Protein AF-A0A925R857-F1 (afdb_monomer_lite)

pLDDT: mean 71.74, std 5.72, range [48.84, 80.5]

Secondary structure (DSSP, 8-state):
--HHHHHHHHHHHHHHHHHHHHHHHHHHH---HHHHHHHHHHHHHHHHHHHHHHHHHH-

Foldseek 3Di:
DDPVLVVVLVVLVVVLVVLLVVLVVVVVVDPDVVSVVVSVVSNVVSVVVNVVSVVVVVD

Structure (mmCIF, N/CA/C/O backbone):
data_AF-A0A925R857-F1
#
_entry.id   AF-A0A925R857-F1
#
loop_
_atom_site.group_PDB
_atom_site.id
_atom_site.type_symbol
_atom_site.label_atom_id
_atom_site.label_alt_id
_atom_site.label_comp_id
_atom_site.label_asym_id
_atom_site.label_entity_id
_atom_site.label_seq_id
_atom_site.pdbx_PDB_ins_code
_atom_site.Cartn_x
_atom_site.Cartn_y
_atom_site.Cartn_z
_atom_site.occupancy
_atom_site.B_iso_or_equiv
_atom_site.auth_seq_id
_atom_site.auth_comp_id
_atom_site.auth_asym_id
_atom_site.auth_atom_id
_atom_site.pdbx_PDB_model_num
ATOM 1 N N . MET A 1 1 ? 8.509 -1.342 -20.942 1.00 48.84 1 MET A N 1
ATOM 2 C CA . MET A 1 1 ? 8.540 -0.728 -19.600 1.00 48.84 1 MET A CA 1
ATOM 3 C C . MET A 1 1 ? 9.830 0.060 -19.413 1.00 48.84 1 MET A C 1
ATOM 5 O O . MET A 1 1 ? 10.908 -0.508 -19.551 1.00 48.84 1 MET A O 1
ATOM 9 N N . THR A 1 2 ? 9.743 1.361 -19.156 1.00 65.12 2 THR A N 1
ATOM 10 C CA . THR A 1 2 ? 10.924 2.222 -18.943 1.00 65.12 2 THR A CA 1
ATOM 11 C C . THR A 1 2 ? 11.299 2.244 -17.461 1.00 65.12 2 THR A C 1
ATOM 13 O O . THR A 1 2 ? 10.411 2.209 -16.616 1.00 65.12 2 THR A O 1
ATOM 16 N N . THR A 1 3 ? 12.585 2.362 -17.117 1.00 63.72 3 THR A N 1
ATOM 17 C CA . THR A 1 3 ? 13.081 2.379 -15.720 1.00 63.72 3 THR A CA 1
ATOM 18 C C . THR A 1 3 ? 12.323 3.362 -14.819 1.00 63.72 3 THR A C 1
ATOM 20 O O . THR A 1 3 ? 12.023 3.040 -13.677 1.00 63.72 3 THR A O 1
ATOM 23 N N . LYS A 1 4 ? 11.911 4.513 -15.370 1.00 65.81 4 LYS A N 1
ATOM 24 C CA . LYS A 1 4 ? 11.089 5.512 -14.670 1.00 65.81 4 LYS A CA 1
ATOM 25 C C . LYS A 1 4 ? 9.701 5.014 -14.276 1.00 65.81 4 LYS A C 1
ATOM 27 O O . LYS A 1 4 ? 9.216 5.385 -13.217 1.00 65.81 4 LYS A O 1
ATOM 32 N N . GLU A 1 5 ? 9.061 4.199 -15.110 1.00 68.38 5 GLU A N 1
ATOM 33 C CA . GLU A 1 5 ? 7.753 3.628 -14.774 1.00 68.38 5 GLU A CA 1
ATOM 34 C C . GLU A 1 5 ? 7.889 2.565 -13.695 1.00 68.38 5 GLU A C 1
ATOM 36 O O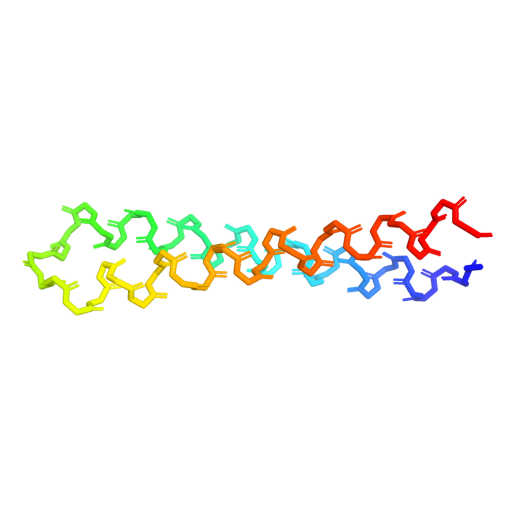 . GLU A 1 5 ? 7.048 2.488 -12.812 1.00 68.38 5 GLU A O 1
ATOM 41 N N . LEU A 1 6 ? 8.994 1.817 -13.707 1.00 68.12 6 LEU A N 1
ATOM 42 C CA . LEU A 1 6 ? 9.316 0.816 -12.694 1.00 68.12 6 LEU A CA 1
ATOM 43 C C . LEU A 1 6 ? 9.647 1.464 -11.337 1.00 68.12 6 LEU A C 1
ATOM 45 O O . LEU A 1 6 ? 9.208 0.979 -10.296 1.00 68.12 6 LEU A O 1
ATOM 49 N N . GLU A 1 7 ? 10.357 2.595 -11.341 1.00 74.12 7 GLU A N 1
ATOM 50 C CA . GLU A 1 7 ? 10.585 3.414 -10.143 1.00 74.12 7 GLU A CA 1
ATOM 51 C C . GLU A 1 7 ? 9.292 4.044 -9.621 1.00 74.12 7 GLU A C 1
ATOM 53 O O . GLU A 1 7 ? 9.019 3.950 -8.427 1.00 74.12 7 GLU A O 1
ATOM 58 N N . TYR A 1 8 ? 8.464 4.619 -10.497 1.00 74.44 8 TYR A N 1
ATOM 59 C CA . TYR A 1 8 ? 7.169 5.190 -10.113 1.00 74.44 8 TYR A CA 1
ATOM 60 C C . TYR A 1 8 ? 6.224 4.122 -9.547 1.00 74.44 8 TYR A C 1
ATOM 62 O O . TYR A 1 8 ? 5.537 4.356 -8.551 1.00 74.44 8 TYR A O 1
ATOM 70 N N . LEU A 1 9 ? 6.248 2.920 -10.130 1.00 69.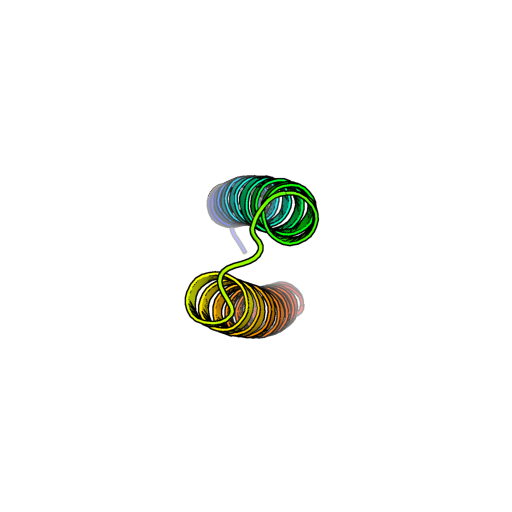69 9 LEU A N 1
ATOM 71 C CA . LEU A 1 9 ? 5.569 1.737 -9.610 1.00 69.69 9 LEU A CA 1
ATOM 72 C C . LEU A 1 9 ? 6.013 1.423 -8.190 1.00 69.69 9 LEU A C 1
ATOM 74 O O . LEU A 1 9 ? 5.180 1.229 -7.315 1.00 69.69 9 LEU A O 1
ATOM 78 N N . ASN A 1 10 ? 7.326 1.349 -7.979 1.00 72.44 10 ASN A N 1
ATOM 79 C CA . ASN A 1 10 ? 7.915 0.966 -6.706 1.00 72.44 10 ASN A CA 1
ATOM 80 C C . ASN A 1 10 ? 7.631 2.008 -5.615 1.00 72.44 10 ASN A C 1
ATOM 82 O O . ASN A 1 10 ? 7.397 1.650 -4.460 1.00 72.44 10 ASN A O 1
ATOM 86 N N . ASP A 1 11 ? 7.615 3.289 -5.982 1.00 78.56 11 ASP A N 1
ATOM 87 C CA . ASP A 1 11 ? 7.256 4.383 -5.082 1.00 78.56 11 ASP A CA 1
ATOM 88 C C . ASP A 1 11 ? 5.770 4.325 -4.707 1.00 78.56 11 ASP A C 1
ATOM 90 O O . ASP A 1 11 ? 5.419 4.374 -3.525 1.00 78.56 11 ASP A O 1
ATOM 94 N N . THR A 1 12 ? 4.905 4.079 -5.698 1.00 72.50 12 THR A N 1
ATOM 95 C CA . THR A 1 12 ? 3.468 3.855 -5.483 1.00 72.50 12 THR A CA 1
ATOM 96 C C . THR A 1 12 ? 3.251 2.657 -4.556 1.00 72.50 12 THR A C 1
ATOM 98 O O . THR A 1 12 ? 2.579 2.784 -3.539 1.00 72.50 12 THR A O 1
ATOM 101 N N . LEU A 1 13 ? 3.920 1.531 -4.815 1.00 72.81 13 LEU A N 1
ATOM 102 C CA . LEU A 1 13 ? 3.875 0.312 -3.999 1.00 72.81 13 LEU A CA 1
ATOM 103 C C . LEU A 1 13 ? 4.295 0.541 -2.546 1.00 72.81 13 LEU A C 1
ATOM 105 O O . LEU A 1 13 ? 3.656 0.041 -1.617 1.00 72.81 13 LEU A O 1
ATOM 109 N N . LYS A 1 14 ? 5.373 1.300 -2.333 1.00 77.50 14 LYS A N 1
ATOM 110 C CA . LYS A 1 14 ? 5.808 1.685 -0.987 1.00 77.50 14 LYS A CA 1
ATOM 111 C C . LYS A 1 14 ? 4.775 2.572 -0.305 1.00 77.50 14 LYS A C 1
ATOM 113 O O . LYS A 1 14 ? 4.489 2.352 0.872 1.00 77.50 14 LYS A O 1
ATOM 118 N N . GLY A 1 15 ? 4.204 3.536 -1.025 1.00 77.00 15 GLY A N 1
ATOM 119 C CA . GLY A 1 15 ? 3.124 4.385 -0.527 1.00 77.00 15 GLY A CA 1
ATOM 120 C C . GLY A 1 15 ? 1.915 3.564 -0.080 1.00 77.00 15 GLY A C 1
ATOM 121 O O . GLY A 1 15 ? 1.433 3.738 1.040 1.00 77.00 15 GLY A O 1
ATOM 122 N N . GLU A 1 16 ? 1.488 2.606 -0.900 1.00 72.00 16 GLU A N 1
ATOM 123 C CA . GLU A 1 16 ? 0.371 1.709 -0.597 1.00 72.00 16 GLU A CA 1
ATOM 124 C C . GLU A 1 16 ? 0.651 0.829 0.622 1.00 72.00 16 GLU A C 1
ATOM 126 O O . GLU A 1 16 ? -0.174 0.767 1.530 1.00 72.00 16 GLU A O 1
ATOM 131 N N . GLN A 1 17 ? 1.831 0.206 0.721 1.00 74.50 17 GLN A N 1
ATOM 132 C CA . GLN A 1 17 ? 2.189 -0.587 1.903 1.00 74.50 17 GLN A CA 1
ATOM 133 C C . GLN A 1 17 ? 2.188 0.242 3.187 1.00 74.50 17 GLN A C 1
ATOM 135 O O . GLN A 1 17 ? 1.728 -0.233 4.228 1.00 74.50 17 GLN A O 1
ATOM 140 N N . VAL A 1 18 ? 2.688 1.479 3.129 1.00 80.50 18 VAL A N 1
ATOM 141 C CA . VAL A 1 18 ? 2.660 2.391 4.277 1.00 80.50 18 VAL A CA 1
ATOM 142 C C . VAL A 1 18 ? 1.219 2.707 4.655 1.00 80.50 18 VAL A C 1
ATOM 144 O O . VAL A 1 18 ? 0.890 2.657 5.836 1.00 80.50 18 VAL A O 1
ATOM 147 N N . ILE A 1 19 ? 0.354 2.984 3.679 1.00 73.44 19 ILE A N 1
ATOM 148 C CA . ILE A 1 19 ? -1.069 3.257 3.900 1.00 73.44 19 ILE A CA 1
ATOM 149 C C . ILE A 1 19 ? -1.757 2.038 4.522 1.00 73.44 19 ILE A C 1
ATOM 151 O O . ILE A 1 19 ? -2.352 2.178 5.587 1.00 73.44 19 ILE A O 1
ATOM 155 N N . ILE A 1 20 ? -1.614 0.845 3.941 1.00 73.12 20 ILE A N 1
ATOM 156 C CA . ILE A 1 20 ? -2.196 -0.407 4.450 1.00 73.12 20 ILE A CA 1
ATOM 157 C C . ILE A 1 20 ? -1.762 -0.655 5.893 1.00 73.12 20 ILE A C 1
ATOM 159 O O . ILE A 1 20 ? -2.602 -0.898 6.755 1.00 73.12 20 ILE A O 1
ATOM 163 N N . LYS A 1 21 ? -0.462 -0.544 6.176 1.00 76.31 21 LYS A N 1
ATOM 164 C CA . LYS A 1 21 ? 0.087 -0.782 7.513 1.00 76.31 21 LYS A CA 1
ATOM 165 C C . LYS A 1 21 ? -0.433 0.238 8.520 1.00 76.31 21 LYS A C 1
ATOM 167 O O . LYS A 1 21 ? -0.918 -0.127 9.586 1.00 76.31 21 LYS A O 1
ATOM 172 N N . LYS A 1 22 ? -0.420 1.515 8.137 1.00 79.44 22 LYS A N 1
ATOM 173 C CA . LYS A 1 22 ? -0.913 2.617 8.962 1.00 79.44 22 LYS A CA 1
ATOM 174 C C . LYS A 1 22 ? -2.396 2.453 9.253 1.00 79.44 22 LYS A C 1
ATOM 176 O O . LYS A 1 22 ? -2.794 2.661 10.389 1.00 79.44 22 LYS A O 1
ATOM 181 N N . TYR A 1 23 ? -3.191 2.031 8.273 1.00 72.25 23 TYR A N 1
ATOM 182 C CA . TYR A 1 23 ? -4.609 1.751 8.446 1.00 72.25 23 TYR A CA 1
ATOM 183 C C . TYR A 1 23 ? -4.896 0.439 9.194 1.00 72.25 23 TYR A C 1
ATOM 185 O O . TYR A 1 23 ? -5.910 0.368 9.881 1.00 72.25 23 TYR A O 1
ATOM 193 N N . GLN A 1 24 ? -4.034 -0.579 9.118 1.00 70.88 24 GLN A N 1
ATOM 194 C CA . GLN A 1 24 ? -4.115 -1.780 9.957 1.00 70.88 24 GLN A CA 1
ATOM 195 C C . GLN A 1 24 ? -3.903 -1.428 11.430 1.00 70.88 24 GLN A C 1
ATOM 197 O O . GLN A 1 24 ? -4.767 -1.754 12.247 1.00 70.88 24 GLN A O 1
ATOM 202 N N . ASP A 1 25 ? -2.823 -0.704 11.743 1.00 76.56 25 ASP A N 1
ATOM 203 C CA . ASP A 1 25 ? -2.541 -0.173 13.084 1.00 76.56 25 ASP A CA 1
ATOM 204 C C . ASP A 1 25 ? -3.687 0.728 13.562 1.00 76.56 25 ASP A C 1
ATOM 206 O O . ASP A 1 25 ? -4.210 0.582 14.670 1.00 76.56 25 ASP A O 1
ATOM 210 N N . TYR A 1 26 ? -4.164 1.613 12.684 1.00 71.38 26 TYR A N 1
ATOM 211 C CA . TYR A 1 26 ? -5.319 2.448 12.976 1.00 71.38 26 TYR A CA 1
ATOM 212 C C . TYR A 1 26 ? -6.589 1.620 13.184 1.00 71.38 26 TYR A C 1
ATOM 214 O O . TYR A 1 26 ? -7.355 1.961 14.067 1.00 71.38 26 TYR A O 1
ATOM 222 N N . SER A 1 27 ? -6.823 0.517 12.470 1.00 66.12 27 SER A N 1
ATOM 223 C CA . SER A 1 27 ? -8.001 -0.341 12.683 1.00 66.12 27 SER A CA 1
ATOM 224 C C . SER A 1 27 ? -7.979 -1.074 14.026 1.00 66.12 27 SER A C 1
ATOM 226 O O . SER A 1 27 ? -9.040 -1.431 14.537 1.00 66.12 27 SER A O 1
ATOM 228 N N . GLN A 1 28 ? -6.789 -1.301 14.594 1.00 70.38 28 GLN A N 1
ATOM 229 C CA . GLN A 1 28 ? -6.650 -1.852 15.941 1.00 70.38 28 GLN A CA 1
ATOM 230 C C . GLN A 1 28 ? -6.928 -0.801 17.018 1.00 70.38 28 GLN A C 1
ATOM 232 O O . GLN A 1 28 ? -7.430 -1.143 18.086 1.00 70.38 28 GLN A O 1
ATOM 237 N N . SER A 1 29 ? -6.646 0.471 16.727 1.00 68.81 29 SER A N 1
ATOM 238 C CA . SER A 1 29 ? -6.855 1.586 17.658 1.00 68.81 29 SER A CA 1
ATOM 239 C C . SER A 1 29 ? -8.226 2.274 17.490 1.00 68.81 29 SER A C 1
ATOM 241 O O . SER A 1 29 ? -8.778 2.839 18.432 1.00 68.81 29 SER A O 1
ATOM 243 N N . ILE A 1 30 ? -8.828 2.203 16.299 1.00 64.06 30 ILE A N 1
ATOM 244 C CA . ILE A 1 30 ? -10.113 2.817 15.951 1.00 64.06 30 ILE A CA 1
ATOM 245 C C . ILE A 1 30 ? -11.257 1.841 16.236 1.00 64.06 30 ILE A C 1
ATOM 247 O O . ILE A 1 30 ? -11.428 0.830 15.562 1.00 64.06 30 ILE A O 1
ATOM 251 N N . GLN A 1 31 ? -12.137 2.225 17.160 1.00 64.56 31 GLN A N 1
ATOM 252 C CA . GLN A 1 31 ? -13.430 1.563 17.392 1.00 64.56 31 GLN A CA 1
ATOM 253 C C . GLN A 1 31 ? -14.499 1.921 16.339 1.00 64.56 31 GLN A C 1
ATOM 255 O O . GLN A 1 31 ? -15.586 1.351 16.332 1.00 64.56 31 GLN A O 1
ATOM 260 N N . ASN A 1 32 ? -14.213 2.885 15.459 1.00 71.56 32 ASN A N 1
ATOM 261 C CA . ASN A 1 32 ? -15.166 3.455 14.514 1.00 71.56 32 ASN A CA 1
ATOM 262 C C . ASN A 1 32 ? -15.291 2.609 13.220 1.00 71.56 32 ASN A C 1
ATOM 264 O O . ASN A 1 32 ? -14.339 2.530 12.434 1.00 71.56 32 ASN A O 1
ATOM 268 N N . PRO A 1 33 ? -16.461 2.000 12.956 1.00 69.19 33 PRO A N 1
ATOM 269 C CA . PRO A 1 33 ? -16.651 1.063 11.848 1.00 69.19 33 PRO A CA 1
ATOM 270 C C . PRO A 1 33 ? -16.538 1.701 10.456 1.00 69.19 33 PRO A C 1
ATOM 272 O O . PRO A 1 33 ? -16.141 1.018 9.513 1.00 69.19 33 PRO A O 1
ATOM 275 N N . GLN A 1 34 ? -16.810 3.003 10.308 1.00 71.44 34 GLN A N 1
ATOM 276 C CA . GLN A 1 34 ? -16.689 3.690 9.014 1.00 71.44 34 GLN A CA 1
ATOM 277 C C . GLN A 1 34 ? -15.241 3.735 8.511 1.00 71.44 34 GLN A C 1
ATOM 279 O O . GLN A 1 34 ? -14.980 3.475 7.341 1.00 71.44 34 GLN A O 1
ATOM 284 N N . LEU A 1 35 ? -14.283 3.994 9.403 1.00 70.12 35 LEU A N 1
ATOM 285 C CA . LEU A 1 35 ? -12.860 4.012 9.053 1.00 70.12 35 LEU A CA 1
ATOM 286 C C . LEU A 1 35 ? -12.350 2.616 8.686 1.00 70.12 35 LEU A C 1
ATOM 288 O O . LEU A 1 35 ? -11.520 2.475 7.791 1.00 70.12 35 LEU A O 1
ATOM 292 N N . LYS A 1 36 ? -12.893 1.577 9.329 1.00 71.50 36 LYS A N 1
ATOM 293 C CA . LYS A 1 36 ? -12.581 0.179 9.018 1.00 71.50 36 LYS A CA 1
ATOM 294 C C . LYS A 1 36 ? -13.072 -0.214 7.620 1.00 71.50 36 LYS A C 1
ATOM 296 O O . LYS A 1 36 ? -12.348 -0.883 6.886 1.00 71.50 36 LYS A O 1
ATOM 301 N N . ALA A 1 37 ? -14.257 0.257 7.231 1.00 76.12 37 ALA A N 1
ATOM 302 C CA . ALA A 1 37 ? -14.796 0.063 5.887 1.00 76.12 37 ALA A CA 1
ATOM 303 C C . ALA A 1 37 ? -13.967 0.801 4.821 1.00 76.12 37 ALA A C 1
ATOM 305 O O . ALA A 1 37 ? -13.574 0.190 3.833 1.00 76.12 37 ALA A O 1
ATOM 306 N N . VAL A 1 38 ? -13.618 2.072 5.056 1.00 75.94 38 VAL A N 1
ATOM 307 C CA .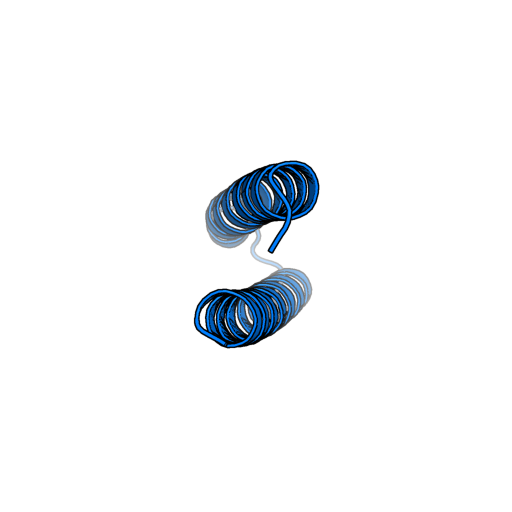 VAL A 1 38 ? -12.778 2.866 4.136 1.00 75.94 38 VAL A CA 1
ATOM 308 C C . VAL A 1 38 ? -11.389 2.249 3.964 1.00 75.94 38 VAL A C 1
ATOM 310 O O . VAL A 1 38 ? -10.886 2.160 2.849 1.00 75.94 38 VAL A O 1
ATOM 313 N N . CYS A 1 39 ? -10.788 1.780 5.057 1.00 70.75 39 CYS A N 1
ATOM 314 C CA . CYS A 1 39 ? -9.523 1.051 5.043 1.00 70.75 39 CYS A CA 1
ATOM 315 C C . CYS A 1 39 ? -9.605 -0.212 4.173 1.00 70.75 39 CYS A C 1
ATOM 317 O O . CYS A 1 39 ? -8.733 -0.449 3.342 1.00 70.75 39 CYS A O 1
ATOM 319 N N . THR A 1 40 ? -10.677 -0.989 4.329 1.00 73.19 40 THR A N 1
ATOM 320 C CA . THR A 1 40 ? -10.875 -2.228 3.568 1.00 73.19 40 THR A CA 1
ATOM 321 C C . THR A 1 40 ? -11.072 -1.935 2.076 1.00 73.19 40 THR A C 1
ATOM 323 O O . THR A 1 40 ? -10.457 -2.600 1.249 1.00 73.19 40 THR A O 1
ATOM 326 N N . ASP A 1 41 ? -11.843 -0.898 1.723 1.00 79.00 41 ASP A N 1
ATOM 327 C CA . ASP A 1 41 ? -12.038 -0.465 0.327 1.00 79.00 41 ASP A CA 1
ATOM 328 C C . ASP A 1 41 ? -10.730 0.032 -0.315 1.00 79.00 41 ASP A C 1
ATOM 330 O O . ASP A 1 41 ? -10.430 -0.285 -1.466 1.00 79.00 41 ASP A O 1
ATOM 334 N N . LEU A 1 42 ? -9.909 0.762 0.450 1.00 73.12 42 LEU A N 1
ATOM 335 C CA . LEU A 1 42 ? -8.586 1.221 0.018 1.00 73.12 42 LEU A CA 1
ATOM 336 C C . LEU A 1 42 ? -7.622 0.059 -0.217 1.00 73.12 42 LEU A C 1
ATOM 338 O O . LEU A 1 42 ? -6.954 0.035 -1.246 1.00 73.12 42 LEU A O 1
ATOM 342 N N . VAL A 1 43 ? -7.563 -0.910 0.702 1.00 72.44 43 VAL A N 1
ATOM 343 C CA . VAL A 1 43 ? -6.743 -2.123 0.537 1.00 72.44 43 VAL A CA 1
ATOM 344 C C . VAL A 1 43 ? -7.168 -2.870 -0.725 1.00 72.44 43 VAL A C 1
ATOM 346 O O . VAL A 1 43 ? -6.310 -3.227 -1.527 1.00 72.44 43 VAL A O 1
ATOM 349 N N . GLN A 1 44 ? -8.476 -3.054 -0.928 1.00 78.62 44 GLN A N 1
ATOM 350 C CA . GLN A 1 44 ? -9.025 -3.734 -2.101 1.00 78.62 44 GLN A CA 1
ATOM 351 C C . GLN A 1 44 ? -8.619 -3.016 -3.397 1.00 78.62 44 GLN A C 1
ATOM 353 O O . GLN A 1 44 ? -8.059 -3.644 -4.294 1.00 78.62 44 GLN A O 1
ATOM 358 N N . LYS A 1 45 ? -8.814 -1.689 -3.467 1.00 78.00 45 LYS A N 1
ATOM 359 C CA . LYS A 1 45 ? -8.400 -0.882 -4.625 1.00 78.00 45 LYS A CA 1
ATOM 360 C C . LYS A 1 45 ? -6.907 -0.983 -4.895 1.00 78.00 45 LYS A C 1
ATOM 362 O O . LYS A 1 45 ? -6.523 -1.146 -6.045 1.00 78.00 45 LYS A O 1
ATOM 367 N N . HIS A 1 46 ? -6.076 -0.880 -3.862 1.00 73.12 46 HIS A N 1
ATOM 368 C CA . HIS A 1 46 ? -4.623 -0.969 -4.000 1.00 73.12 46 HIS A CA 1
ATOM 369 C C . HIS A 1 46 ? -4.184 -2.355 -4.495 1.00 73.12 46 HIS A C 1
ATOM 371 O O . HIS A 1 46 ? -3.310 -2.469 -5.347 1.00 73.12 46 HIS A O 1
ATOM 377 N N . GLN A 1 47 ? -4.857 -3.420 -4.060 1.00 71.44 47 GLN A N 1
ATOM 378 C CA . GLN A 1 47 ? -4.580 -4.788 -4.502 1.00 71.44 47 GLN A CA 1
ATOM 379 C C . GLN A 1 47 ? -4.966 -5.032 -5.974 1.00 71.44 47 GLN A C 1
ATOM 381 O O . GLN A 1 47 ? -4.227 -5.696 -6.710 1.00 71.44 47 GLN A O 1
ATOM 386 N N . ASP A 1 48 ? -6.079 -4.445 -6.424 1.00 80.00 48 ASP A N 1
ATOM 387 C CA . ASP A 1 48 ? -6.466 -4.396 -7.839 1.00 80.00 48 ASP A CA 1
ATOM 388 C C . ASP A 1 48 ? -5.460 -3.583 -8.665 1.00 80.00 48 ASP A C 1
ATOM 390 O O . ASP A 1 48 ? -5.008 -4.031 -9.720 1.00 80.00 48 ASP A O 1
ATOM 394 N N . HIS A 1 49 ? -5.051 -2.417 -8.160 1.00 75.00 49 HIS A N 1
ATOM 395 C CA . HIS A 1 49 ? -4.100 -1.538 -8.836 1.00 75.00 49 HIS A CA 1
ATOM 396 C C . HIS A 1 49 ? -2.732 -2.211 -8.991 1.00 75.00 49 HIS A C 1
ATOM 398 O O . HIS A 1 49 ? -2.173 -2.208 -10.084 1.00 75.00 49 HIS A O 1
ATOM 404 N N . TYR A 1 50 ? -2.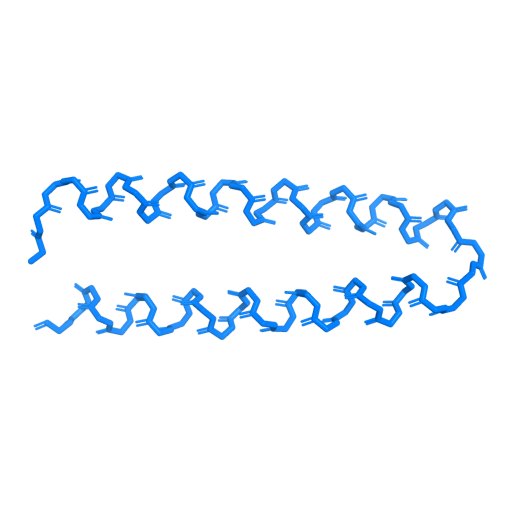247 -2.885 -7.944 1.00 71.56 50 TYR A N 1
ATOM 405 C CA . TYR A 1 50 ? -1.050 -3.725 -7.967 1.00 71.56 50 TYR A CA 1
ATOM 406 C C . TYR A 1 50 ? -1.143 -4.848 -9.007 1.00 71.56 50 TYR A C 1
ATOM 408 O O . TYR A 1 50 ? -0.199 -5.064 -9.769 1.00 71.56 50 TYR A O 1
ATOM 416 N N . SER A 1 51 ? -2.282 -5.544 -9.071 1.00 74.19 51 SER A N 1
ATOM 417 C CA . SER A 1 51 ? -2.493 -6.632 -10.034 1.00 74.19 51 SER A CA 1
ATOM 418 C C . SER A 1 51 ? -2.497 -6.122 -11.476 1.00 74.19 51 SER A C 1
ATOM 420 O O . SER A 1 51 ? -1.854 -6.724 -12.337 1.00 74.19 51 SER A O 1
ATOM 422 N N . GLN A 1 52 ? -3.149 -4.984 -11.737 1.00 78.12 52 GLN A N 1
ATOM 423 C CA . GLN A 1 52 ? -3.129 -4.338 -13.053 1.00 78.12 52 GLN A CA 1
ATOM 424 C C . GLN A 1 52 ? -1.724 -3.863 -13.432 1.00 78.12 52 GLN A C 1
ATOM 426 O O . GLN A 1 52 ? -1.282 -4.096 -14.555 1.00 78.12 52 GLN A O 1
ATOM 431 N N . LEU A 1 53 ? -0.991 -3.264 -12.492 1.00 71.94 53 LEU A N 1
ATOM 432 C CA . LEU A 1 53 ? 0.400 -2.847 -12.672 1.00 71.94 53 LEU A CA 1
ATOM 433 C C . LEU A 1 53 ? 1.305 -4.023 -13.043 1.00 71.94 53 LEU A C 1
ATOM 435 O O . LEU A 1 53 ? 2.057 -3.939 -14.008 1.00 71.94 53 LEU A O 1
ATOM 439 N N . ILE A 1 54 ? 1.229 -5.133 -12.304 1.00 73.38 54 ILE A N 1
ATOM 440 C CA . ILE A 1 54 ? 2.013 -6.343 -12.591 1.00 73.38 54 ILE A CA 1
ATOM 441 C C . ILE A 1 54 ? 1.653 -6.930 -13.949 1.00 73.38 54 ILE A C 1
ATOM 443 O O . ILE A 1 54 ? 2.536 -7.422 -14.654 1.00 73.38 54 ILE A O 1
ATOM 447 N N . GLN A 1 55 ? 0.377 -6.888 -14.321 1.0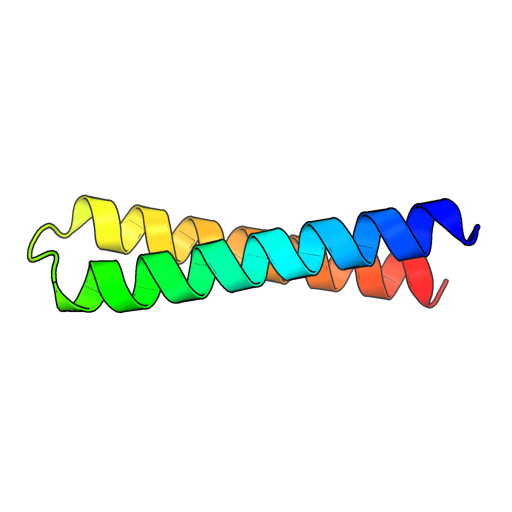0 75.88 55 GLN A N 1
ATOM 448 C CA . GLN A 1 55 ? -0.084 -7.367 -15.616 1.00 75.88 55 GLN A CA 1
ATOM 449 C C . GLN A 1 55 ? 0.441 -6.487 -16.759 1.00 75.88 55 GLN A C 1
ATOM 451 O O . GLN A 1 55 ? 0.899 -7.018 -17.768 1.00 75.88 55 GLN A O 1
ATOM 456 N N . GLN A 1 56 ? 0.454 -5.164 -16.574 1.00 70.00 56 GLN A N 1
ATOM 457 C CA . GLN A 1 56 ? 1.075 -4.204 -17.494 1.00 70.00 56 GLN A CA 1
ATOM 458 C C . GLN A 1 56 ? 2.604 -4.367 -17.559 1.00 70.00 56 GLN A C 1
ATOM 460 O O . GLN A 1 56 ? 3.195 -4.073 -18.589 1.00 70.00 56 GLN A O 1
ATOM 465 N N . LEU A 1 57 ? 3.245 -4.838 -16.481 1.00 65.62 57 LEU A N 1
ATOM 466 C CA . LEU A 1 57 ? 4.699 -5.034 -16.394 1.00 65.62 57 LEU A CA 1
ATOM 467 C C . LEU A 1 57 ? 5.199 -6.372 -16.928 1.00 65.62 57 LEU A C 1
ATOM 469 O O . LEU A 1 57 ? 6.347 -6.458 -17.355 1.00 65.62 57 LEU A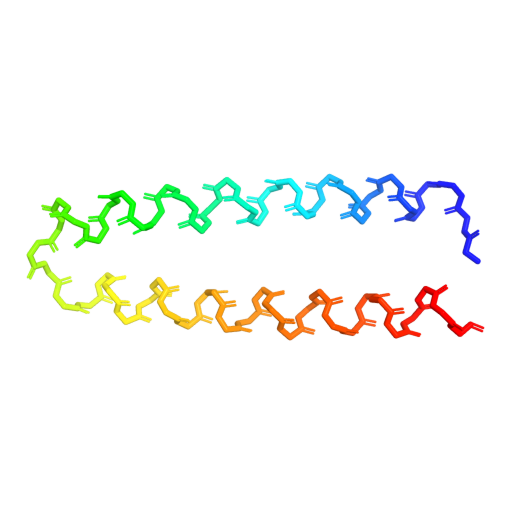 O 1
ATOM 473 N N . ASN A 1 58 ? 4.342 -7.389 -16.920 1.00 64.50 58 ASN A N 1
ATOM 474 C CA . ASN A 1 58 ? 4.596 -8.673 -17.571 1.00 64.50 58 ASN A CA 1
ATOM 475 C C . ASN A 1 58 ? 4.159 -8.710 -19.045 1.00 64.50 58 ASN A C 1
ATOM 477 O O . ASN A 1 58 ? 4.438 -9.709 -19.708 1.00 64.50 58 ASN A O 1
ATOM 481 N N . SER A 1 59 ? 3.469 -7.673 -19.537 1.00 53.44 59 SER A N 1
ATOM 482 C CA . SER A 1 59 ? 3.102 -7.516 -20.954 1.00 53.44 59 SER A CA 1
ATOM 483 C C . SER A 1 59 ? 4.149 -6.701 -21.708 1.00 53.44 59 SER A C 1
ATOM 485 O O . SER A 1 59 ? 4.384 -7.024 -22.892 1.00 53.44 59 SER A O 1
#

Radius of gyration: 13.78 Å; chains: 1; bounding box: 30×14×39 Å

Sequence (59 aa):
MTTKELEYLNDTLKGEQVIIKKYQDYSQSIQNPQLKAVCTDLVQKHQDHYSQLIQQLNS